Protein AF-Q9GKI9-F1 (afdb_monomer_lite)

pLDDT: mean 89.96, std 5.13, range [67.94, 95.62]

Secondary structure (DSSP, 8-state):
-B--TTTTSTTGGG-EEEE-SHHHHHHHHHHHHHHH-SSSEEEE-

Structure (mmCIF, N/CA/C/O backbone):
data_AF-Q9GKI9-F1
#
_entry.id   AF-Q9GKI9-F1
#
loop_
_atom_site.group_PDB
_atom_site.id
_atom_site.type_symbol
_atom_site.label_atom_id
_atom_site.label_alt_id
_atom_site.label_comp_id
_atom_site.label_asym_id
_atom_site.label_entity_id
_atom_site.label_seq_id
_atom_site.pdbx_PDB_ins_code
_atom_site.Cartn_x
_atom_site.Cartn_y
_atom_site.Cartn_z
_atom_site.occupancy
_atom_site.B_iso_or_equiv
_atom_site.auth_seq_id
_atom_site.auth_comp_i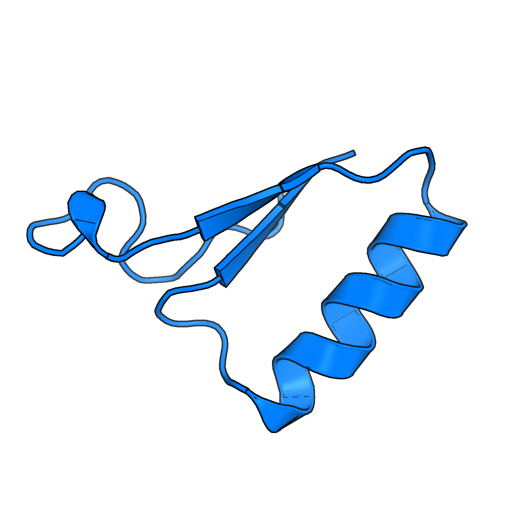d
_atom_site.auth_asym_id
_atom_site.auth_atom_id
_atom_site.pdbx_PDB_model_num
ATOM 1 N N . LEU A 1 1 ? 2.627 8.974 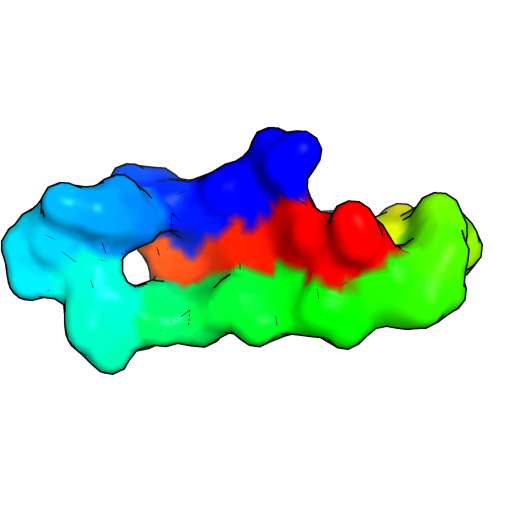-2.895 1.00 67.94 1 LEU A N 1
ATOM 2 C CA . LEU A 1 1 ? 2.100 8.137 -1.805 1.00 67.94 1 LEU A CA 1
ATOM 3 C C . LEU A 1 1 ? 0.665 7.800 -2.158 1.00 67.94 1 LEU A C 1
ATOM 5 O O . LEU A 1 1 ? -0.130 8.719 -2.302 1.00 67.94 1 LEU A O 1
ATOM 9 N N . ASP A 1 2 ? 0.381 6.528 -2.407 1.00 81.38 2 ASP A N 1
ATOM 10 C CA . AS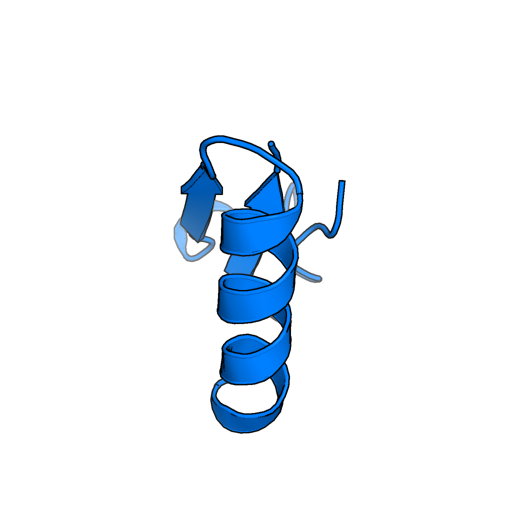P A 1 2 ? -0.989 6.035 -2.536 1.00 81.38 2 ASP A CA 1
ATOM 11 C C . ASP A 1 2 ? -1.365 5.468 -1.169 1.00 81.38 2 ASP A C 1
ATOM 13 O O . ASP A 1 2 ? -1.052 4.317 -0.892 1.00 81.38 2 ASP A O 1
ATOM 17 N N . ASP A 1 3 ? -1.912 6.296 -0.282 1.00 85.50 3 ASP A N 1
ATOM 18 C CA . ASP A 1 3 ? -2.162 5.896 1.105 1.00 85.50 3 ASP A CA 1
ATOM 19 C C . ASP A 1 3 ? -3.408 5.013 1.232 1.00 85.50 3 ASP A C 1
ATOM 21 O O . ASP A 1 3 ? -4.317 5.069 0.398 1.00 85.50 3 ASP A O 1
ATOM 25 N N . ALA A 1 4 ? -3.446 4.198 2.285 1.00 90.00 4 ALA A N 1
ATOM 26 C CA . ALA A 1 4 ? -4.658 3.468 2.639 1.00 90.00 4 ALA A CA 1
ATOM 27 C C . ALA A 1 4 ? -5.721 4.452 3.157 1.00 90.00 4 ALA A C 1
ATOM 29 O O . ALA A 1 4 ? -5.375 5.405 3.853 1.00 90.00 4 ALA A O 1
ATOM 30 N N . ASN A 1 5 ? -7.009 4.226 2.881 1.00 89.69 5 ASN A N 1
ATOM 31 C CA . ASN A 1 5 ? -8.060 5.153 3.335 1.00 89.69 5 ASN A CA 1
ATOM 32 C C . ASN A 1 5 ? -8.120 5.272 4.870 1.00 89.69 5 ASN A C 1
ATOM 34 O O . ASN A 1 5 ? -8.425 6.344 5.389 1.00 89.69 5 AS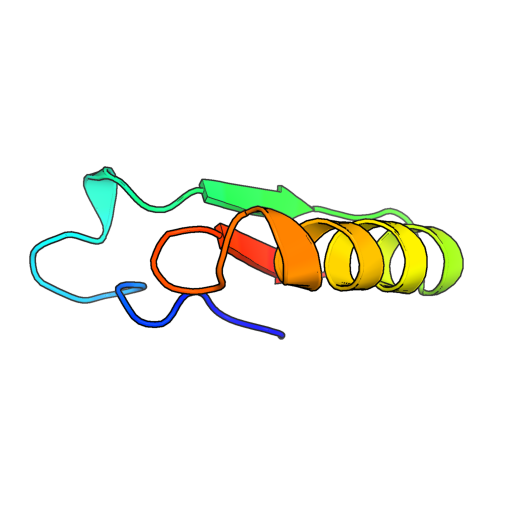N A O 1
ATOM 38 N N . ASP A 1 6 ? -7.804 4.191 5.590 1.00 90.62 6 ASP A N 1
ATOM 39 C CA . ASP A 1 6 ? -7.775 4.158 7.056 1.00 90.62 6 ASP A CA 1
ATOM 40 C C . ASP A 1 6 ? -6.405 4.540 7.656 1.00 90.62 6 ASP A C 1
ATOM 42 O O . ASP A 1 6 ? -6.235 4.538 8.886 1.00 90.62 6 ASP A O 1
ATOM 46 N N . ALA A 1 7 ? -5.418 4.889 6.820 1.00 90.44 7 ALA A N 1
ATOM 47 C CA . ALA A 1 7 ? -4.097 5.303 7.280 1.00 90.44 7 ALA A CA 1
ATOM 48 C C . ALA A 1 7 ? -4.200 6.546 8.181 1.00 90.44 7 ALA A C 1
ATOM 50 O O . ALA A 1 7 ? -4.874 7.526 7.873 1.00 90.44 7 ALA A O 1
ATOM 51 N N . GLY A 1 8 ? -3.550 6.490 9.347 1.00 89.81 8 GLY A N 1
ATOM 52 C CA . GLY A 1 8 ? -3.591 7.565 10.349 1.00 89.81 8 GLY A CA 1
ATOM 53 C C . GLY A 1 8 ? -4.912 7.702 11.126 1.00 89.81 8 GLY A C 1
ATOM 54 O O . GLY A 1 8 ? -4.987 8.515 12.046 1.00 89.81 8 GLY A O 1
ATOM 55 N N . GLY A 1 9 ? -5.937 6.904 10.809 1.00 90.50 9 GLY A N 1
ATOM 56 C CA . GLY A 1 9 ? -7.219 6.881 11.512 1.00 90.50 9 GLY A CA 1
ATOM 57 C C . GLY A 1 9 ? -7.276 5.890 12.681 1.00 90.50 9 GLY A C 1
ATOM 58 O O . GLY A 1 9 ? -6.272 5.327 13.127 1.00 90.50 9 GLY A O 1
ATOM 59 N N . LYS A 1 10 ? -8.497 5.626 13.165 1.00 91.81 10 LYS A N 1
ATOM 60 C CA . LYS A 1 10 ? -8.768 4.673 14.260 1.00 91.81 10 LYS A CA 1
ATOM 61 C C . LYS A 1 10 ? -8.344 3.234 13.923 1.00 91.81 10 LYS A C 1
ATOM 63 O O . LYS A 1 10 ? -7.971 2.497 14.830 1.00 91.81 10 LYS A O 1
ATOM 68 N N . HIS A 1 11 ? -8.378 2.856 12.643 1.00 91.25 11 HIS A N 1
ATOM 69 C CA . HIS A 1 11 ? -7.995 1.525 12.150 1.00 91.25 11 HIS A CA 1
ATOM 70 C C . HIS A 1 11 ? -6.587 1.498 11.530 1.00 91.25 11 HIS A C 1
ATOM 72 O O . HIS A 1 11 ? -6.232 0.567 10.813 1.00 91.25 11 HIS A O 1
ATOM 78 N N . SER A 1 12 ? -5.749 2.497 11.825 1.00 91.25 12 SER A N 1
ATOM 79 C CA . SER A 1 12 ? -4.386 2.590 11.284 1.00 91.25 12 SER A CA 1
ATOM 80 C C . SER A 1 12 ? -3.502 1.382 11.613 1.00 91.25 12 SER A C 1
ATOM 82 O O . SER A 1 12 ? -2.658 1.013 10.805 1.00 91.25 12 SER A O 1
ATOM 84 N N . LEU A 1 13 ? -3.723 0.719 12.754 1.00 92.75 13 LEU A N 1
ATOM 85 C CA . LEU A 1 13 ? -3.011 -0.511 13.133 1.00 92.75 13 LEU A CA 1
ATOM 86 C C . LEU A 1 13 ? -3.346 -1.714 12.242 1.00 92.75 13 LEU A C 1
ATOM 88 O O . LEU A 1 13 ? -2.579 -2.670 12.194 1.00 92.75 13 LEU A O 1
ATOM 92 N N . GLU A 1 14 ? -4.485 -1.678 11.554 1.00 92.69 14 GLU A N 1
ATOM 93 C CA . GLU A 1 14 ? -4.875 -2.705 10.588 1.00 92.69 14 GLU A CA 1
ATOM 94 C C . GLU A 1 14 ? -4.360 -2.388 9.178 1.00 92.69 14 GLU A C 1
ATOM 96 O O . GLU A 1 14 ? -4.494 -3.212 8.273 1.00 92.69 14 GLU A O 1
ATOM 101 N N . CYS A 1 15 ? -3.778 -1.201 8.979 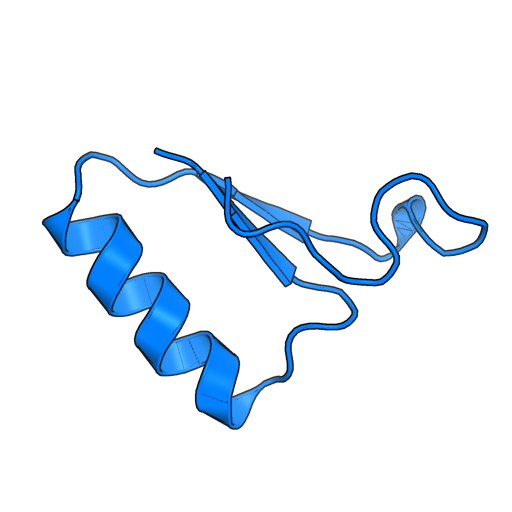1.00 93.06 15 CYS A N 1
ATOM 102 C CA . CYS A 1 15 ? -3.237 -0.792 7.697 1.00 93.06 15 CYS A CA 1
ATOM 103 C C . CYS A 1 15 ? -1.837 -1.366 7.477 1.00 93.06 15 CYS A C 1
ATOM 105 O O . CYS A 1 15 ? -1.007 -1.441 8.381 1.00 93.06 15 CYS A O 1
ATOM 107 N N . THR A 1 16 ? -1.556 -1.728 6.233 1.00 92.88 16 THR A N 1
ATOM 108 C CA . THR A 1 16 ? -0.253 -2.189 5.767 1.00 92.88 16 THR A CA 1
ATOM 109 C C . THR A 1 16 ? 0.273 -1.225 4.712 1.00 92.88 16 THR A C 1
ATOM 111 O O . THR A 1 16 ? -0.414 -0.923 3.735 1.00 92.88 16 THR A O 1
ATOM 114 N N . LEU A 1 17 ? 1.512 -0.767 4.889 1.00 93.31 17 LEU A N 1
ATOM 115 C CA . LEU A 1 17 ? 2.222 0.026 3.890 1.00 93.31 17 LEU A CA 1
ATOM 116 C C . LEU A 1 17 ? 3.153 -0.880 3.082 1.00 93.31 17 LEU A C 1
ATOM 118 O O . LEU A 1 17 ? 4.073 -1.488 3.628 1.00 93.31 17 LEU A O 1
ATOM 122 N N . ILE A 1 18 ? 2.913 -0.963 1.778 1.00 93.06 18 ILE A N 1
ATOM 123 C CA . ILE A 1 18 ? 3.749 -1.704 0.838 1.00 93.06 18 ILE A CA 1
ATOM 124 C C . ILE A 1 18 ? 4.851 -0.765 0.352 1.00 93.06 18 ILE A C 1
ATOM 126 O O . ILE A 1 18 ? 4.578 0.226 -0.327 1.00 93.06 18 ILE A O 1
ATOM 130 N N . LEU A 1 19 ? 6.095 -1.097 0.694 1.00 94.31 19 LEU A N 1
ATOM 131 C CA . LEU A 1 19 ? 7.277 -0.405 0.191 1.00 94.31 19 LEU A CA 1
ATOM 132 C C . LEU A 1 19 ? 7.747 -1.067 -1.101 1.00 94.31 19 LEU A C 1
ATOM 134 O O . LEU A 1 19 ? 7.886 -2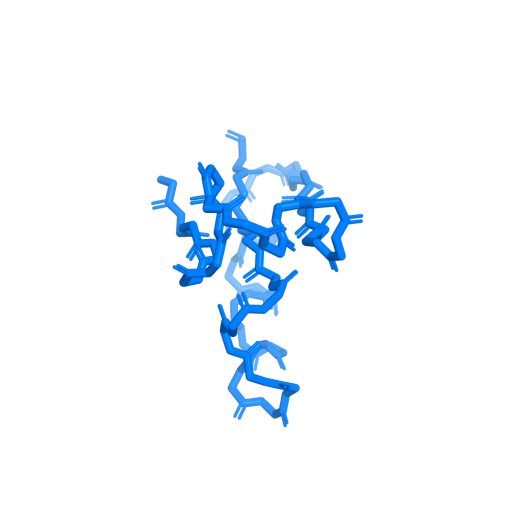.290 -1.159 1.00 94.31 19 LEU A O 1
ATOM 138 N N . THR A 1 20 ? 7.976 -0.269 -2.138 1.00 93.56 20 THR A N 1
ATOM 139 C CA . THR A 1 20 ? 8.304 -0.777 -3.472 1.00 93.56 20 THR A CA 1
ATOM 140 C C . THR A 1 20 ? 9.620 -0.223 -3.979 1.00 93.56 20 THR A C 1
ATOM 142 O O . THR A 1 20 ? 9.830 0.982 -3.975 1.00 93.56 20 THR A O 1
ATOM 145 N N . GLU A 1 21 ? 10.487 -1.081 -4.508 1.00 95.62 21 GLU A N 1
ATOM 146 C CA . GLU A 1 21 ? 11.692 -0.615 -5.189 1.00 95.62 21 GLU A CA 1
ATOM 147 C C . GLU A 1 21 ? 11.346 -0.150 -6.617 1.00 95.62 21 GLU A C 1
ATOM 149 O O . GLU A 1 21 ? 11.185 -0.952 -7.539 1.00 95.62 21 GLU A O 1
ATOM 154 N N . GLY A 1 22 ? 11.205 1.167 -6.790 1.00 93.62 22 GLY A N 1
ATOM 155 C CA . GLY A 1 22 ? 10.960 1.813 -8.081 1.00 93.62 22 GLY A CA 1
ATOM 156 C C . GLY A 1 22 ? 9.505 1.777 -8.578 1.00 93.62 22 GLY A C 1
ATOM 157 O O . GLY A 1 22 ? 8.640 1.054 -8.078 1.00 93.62 22 GLY A O 1
ATOM 158 N N . ASP A 1 23 ? 9.232 2.570 -9.619 1.00 92.12 23 ASP A N 1
ATOM 159 C CA . ASP A 1 23 ? 7.873 2.793 -10.139 1.00 92.12 23 ASP A CA 1
ATOM 160 C C . ASP A 1 23 ? 7.244 1.552 -10.790 1.00 92.12 23 ASP A C 1
ATOM 162 O O . ASP A 1 23 ? 6.017 1.399 -10.801 1.00 92.12 23 ASP A O 1
ATOM 166 N N . SER A 1 24 ? 8.072 0.634 -11.297 1.00 94.25 24 SER A N 1
ATOM 167 C CA . SER A 1 24 ? 7.617 -0.647 -11.850 1.00 94.25 24 SER A CA 1
ATOM 168 C C . SER A 1 24 ? 6.957 -1.510 -10.773 1.00 94.25 24 SER A C 1
ATOM 170 O O . SER A 1 24 ? 5.855 -2.025 -10.973 1.00 94.25 24 SER A O 1
ATOM 172 N N . ALA A 1 25 ? 7.596 -1.625 -9.604 1.00 93.75 25 ALA A N 1
ATOM 173 C CA . ALA A 1 25 ? 7.059 -2.369 -8.471 1.00 93.75 25 ALA A CA 1
ATOM 174 C C . ALA A 1 25 ? 5.838 -1.660 -7.863 1.00 93.75 25 ALA A C 1
ATOM 176 O O . ALA A 1 25 ? 4.844 -2.320 -7.551 1.00 93.75 25 ALA A O 1
ATOM 177 N N . LYS A 1 26 ? 5.857 -0.320 -7.788 1.00 92.75 26 LYS A N 1
ATOM 178 C CA . LYS A 1 26 ? 4.691 0.480 -7.383 1.00 92.75 26 LYS A CA 1
ATOM 179 C C . LYS A 1 26 ? 3.472 0.175 -8.253 1.00 92.75 26 LYS A C 1
ATOM 181 O O . LYS A 1 26 ? 2.393 -0.108 -7.736 1.00 92.75 26 LYS A O 1
ATOM 186 N N . SER A 1 27 ? 3.640 0.220 -9.572 1.00 92.81 27 SER A N 1
ATOM 187 C CA . SER A 1 27 ? 2.551 0.004 -10.530 1.00 92.81 27 SER A CA 1
ATOM 188 C C . SER A 1 27 ? 1.957 -1.400 -10.407 1.00 92.81 27 SER A C 1
ATOM 190 O O . SER A 1 27 ? 0.735 -1.559 -10.429 1.00 92.81 27 SER A O 1
ATOM 192 N N . LEU A 1 28 ? 2.809 -2.412 -10.198 1.00 92.69 28 LEU A N 1
ATOM 193 C CA . LEU A 1 28 ? 2.368 -3.780 -9.933 1.00 92.69 28 LEU A CA 1
ATOM 194 C C . LEU A 1 28 ? 1.545 -3.863 -8.638 1.00 92.69 28 LEU A C 1
ATOM 196 O O . LEU A 1 28 ? 0.439 -4.404 -8.654 1.00 92.69 28 LEU A O 1
ATOM 200 N N . ALA A 1 29 ? 2.030 -3.280 -7.540 1.00 91.50 29 ALA A N 1
ATOM 201 C CA . ALA A 1 29 ? 1.317 -3.275 -6.264 1.00 91.50 29 ALA A CA 1
ATOM 202 C C . ALA A 1 29 ? -0.046 -2.567 -6.368 1.00 91.50 29 ALA A C 1
ATOM 204 O O . ALA A 1 29 ? -1.063 -3.117 -5.947 1.00 91.50 29 ALA A O 1
ATOM 205 N N . VAL A 1 30 ? -0.098 -1.396 -7.015 1.00 91.06 30 VAL A N 1
ATOM 206 C CA . VAL A 1 30 ? -1.341 -0.638 -7.241 1.00 91.06 30 VAL A CA 1
ATOM 207 C C . VAL A 1 30 ? -2.343 -1.426 -8.091 1.00 91.06 30 VAL A C 1
ATOM 209 O O . VAL A 1 30 ? -3.543 -1.358 -7.824 1.00 91.06 30 VAL A O 1
ATOM 212 N N . SER A 1 31 ? -1.882 -2.210 -9.072 1.00 91.75 31 SER A N 1
ATOM 213 C CA . SER A 1 31 ? -2.776 -3.068 -9.863 1.00 91.75 31 SER A CA 1
ATOM 214 C C . SER A 1 31 ? -3.461 -4.149 -9.012 1.00 91.75 31 SER A C 1
ATOM 216 O O . SER A 1 31 ? -4.650 -4.409 -9.192 1.00 91.75 31 SER A O 1
ATOM 218 N N . GLY A 1 32 ? -2.757 -4.712 -8.021 1.00 89.12 32 GLY A N 1
ATOM 219 C CA . GLY A 1 32 ? -3.307 -5.693 -7.079 1.00 89.12 32 GLY A CA 1
ATOM 220 C C . GLY A 1 32 ? -4.303 -5.093 -6.080 1.00 89.12 32 GLY A C 1
ATOM 221 O O . GLY A 1 32 ? -5.275 -5.751 -5.703 1.00 89.12 32 GLY A O 1
ATOM 222 N N . LEU A 1 33 ? -4.129 -3.819 -5.708 1.00 87.75 33 LEU A N 1
ATOM 223 C CA . LEU A 1 33 ? -5.069 -3.107 -4.832 1.00 87.75 33 LEU A CA 1
ATOM 224 C C . LEU A 1 33 ? -6.467 -2.953 -5.436 1.00 87.75 33 LEU A C 1
ATOM 226 O O . LEU A 1 33 ? -7.436 -2.832 -4.691 1.00 87.75 33 LEU A O 1
ATOM 230 N N . GLY A 1 34 ? -6.600 -2.999 -6.765 1.00 84.31 34 GLY A N 1
ATOM 231 C CA . GLY A 1 34 ? -7.909 -3.005 -7.426 1.00 84.31 34 GLY A CA 1
ATOM 232 C C . GLY A 1 34 ? -8.768 -4.225 -7.073 1.00 84.31 34 GLY A C 1
ATOM 233 O O . GLY A 1 34 ? -9.989 -4.154 -7.178 1.00 84.31 34 GLY A O 1
ATOM 234 N N . VAL A 1 35 ? -8.144 -5.322 -6.630 1.00 85.75 35 VAL A N 1
ATOM 235 C CA . VAL A 1 35 ? -8.823 -6.571 -6.250 1.00 85.75 35 VAL A CA 1
ATOM 236 C C . VAL A 1 35 ? -9.057 -6.651 -4.739 1.00 85.75 35 VAL A C 1
ATOM 238 O O . VAL A 1 35 ? -10.110 -7.107 -4.306 1.00 85.75 35 VAL A O 1
ATOM 241 N N . ILE A 1 36 ? -8.081 -6.217 -3.936 1.00 82.50 36 ILE A N 1
ATOM 242 C CA . ILE A 1 36 ? -8.096 -6.359 -2.466 1.00 82.50 36 ILE A CA 1
ATOM 243 C C . ILE A 1 36 ? -8.796 -5.169 -1.781 1.00 82.50 36 ILE A C 1
ATOM 245 O O . ILE A 1 36 ? -9.339 -5.317 -0.687 1.00 82.50 36 ILE A O 1
ATOM 249 N N . GLY A 1 37 ? -8.824 -4.004 -2.433 1.00 84.81 37 GLY A N 1
ATOM 250 C CA . GLY A 1 37 ? -9.340 -2.752 -1.880 1.00 84.81 37 GLY A CA 1
ATOM 251 C C . GLY A 1 37 ? -8.240 -1.855 -1.303 1.00 84.81 37 GLY A C 1
ATOM 252 O O . GLY A 1 37 ? -7.139 -2.303 -0.984 1.00 84.81 37 GLY A O 1
ATOM 253 N N . ARG A 1 38 ? -8.547 -0.556 -1.183 1.00 88.81 38 ARG A N 1
ATOM 254 C CA . ARG A 1 38 ? -7.608 0.498 -0.745 1.00 88.81 38 ARG A CA 1
ATOM 255 C C . ARG A 1 38 ? -7.780 0.919 0.717 1.00 88.81 38 ARG A C 1
ATOM 257 O O . ARG A 1 38 ? -7.087 1.817 1.173 1.00 88.81 38 ARG A O 1
ATOM 264 N N . ASP A 1 39 ? -8.680 0.285 1.464 1.00 89.44 39 ASP A N 1
ATOM 265 C CA . ASP A 1 39 ? -9.004 0.744 2.821 1.00 89.44 39 ASP A CA 1
ATOM 266 C C . ASP A 1 39 ? -7.850 0.517 3.797 1.00 89.44 39 ASP A C 1
ATOM 268 O O . ASP A 1 39 ? -7.511 1.406 4.571 1.00 89.44 39 ASP A O 1
ATOM 272 N N . ARG A 1 40 ? -7.182 -0.638 3.683 1.00 91.75 40 ARG A N 1
ATOM 273 C CA . ARG A 1 40 ? -6.105 -1.067 4.589 1.00 91.75 40 ARG A CA 1
ATOM 274 C C . ARG A 1 40 ? -4.730 -1.189 3.939 1.00 91.75 40 ARG A C 1
ATOM 276 O O . ARG A 1 40 ? -3.791 -1.598 4.609 1.00 91.75 40 ARG A O 1
ATOM 283 N N . TYR A 1 41 ? -4.579 -0.859 2.660 1.00 92.50 41 TYR A N 1
ATOM 284 C CA . TYR A 1 41 ? -3.309 -1.040 1.955 1.00 92.50 41 TYR A CA 1
ATOM 285 C C . TYR A 1 41 ? -2.888 0.221 1.209 1.00 92.50 41 TYR A C 1
ATOM 287 O O . TYR A 1 41 ? -3.598 0.683 0.317 1.00 92.50 41 TYR A O 1
ATOM 295 N N . GLY A 1 42 ? -1.712 0.737 1.569 1.00 92.62 42 GLY A N 1
ATOM 296 C CA . GLY A 1 42 ? -1.046 1.841 0.884 1.00 92.62 42 GLY A CA 1
ATOM 297 C C . GLY A 1 42 ? 0.214 1.380 0.149 1.00 92.62 42 GLY A C 1
ATOM 298 O O . GLY A 1 42 ? 0.769 0.327 0.463 1.00 92.62 42 GLY A O 1
ATOM 299 N N . VAL A 1 43 ? 0.686 2.165 -0.821 1.00 94.12 43 VAL A N 1
ATOM 300 C CA . VAL A 1 43 ? 1.912 1.908 -1.593 1.00 94.12 43 VAL A CA 1
ATOM 301 C C . VAL A 1 43 ? 2.790 3.158 -1.641 1.00 94.12 43 VAL A C 1
ATOM 303 O O . VAL A 1 43 ? 2.345 4.253 -2.015 1.00 94.12 43 VAL A O 1
ATOM 306 N N . PHE A 1 44 ? 4.068 2.976 -1.320 1.00 91.94 44 PHE A N 1
ATOM 307 C CA . PHE A 1 44 ? 5.098 4.004 -1.403 1.00 91.94 44 PHE A CA 1
ATOM 308 C C . PHE A 1 44 ? 6.373 3.422 -2.029 1.00 91.94 44 PHE A C 1
ATOM 310 O O . PHE A 1 44 ? 6.824 2.372 -1.572 1.00 91.94 44 PHE A O 1
ATOM 317 N N . PRO A 1 45 ? 6.953 4.051 -3.066 1.00 75.12 45 PRO A N 1
ATOM 318 C CA . PRO A 1 45 ? 8.360 3.855 -3.366 1.00 75.12 45 PRO A CA 1
ATOM 319 C C . PRO A 1 45 ? 9.230 4.657 -2.398 1.00 75.12 45 PRO A C 1
ATOM 321 O O . PRO A 1 45 ? 8.983 5.878 -2.276 1.00 75.12 45 PRO A O 1
#

Radius of gyration: 10.06 Å; chains: 1; bounding box: 21×15×26 Å

InterPro domains:
  IPR013759 DNA topoisomerase, type IIA, subunit B, C-terminal [G3DSA:3.40.50.670] (1-45)
  IPR013760 DNA topoisomerase, type IIA-like domain superfamily [SSF56719] (2-45)
  IPR018522 DNA topoisomerase, type IIA, conserved site [PS00177] (19-27)
  IPR050634 DNA Topoisomerase II [PTHR10169] (1-45)

Sequence (45 aa):
LDDANDAGGKHSLECTLILTEGDSAKSLAVSGLGVIGRDRYGVFP

Organism: Sus scrofa (NCBI:txid9823)

Foldseek 3Di:
DFAAQCCPHPCNVQADEAEADDPVRQVVVVVVCVVVPRNRYHYDD